Protein AF-A0A1H7XZX0-F1 (afdb_monomer_lite)

Foldseek 3Di:
DLCVVVVHDLVRLCVVLVNPDSCVSVCCVVVVDPDDPSNLVVSCVVSVHDSCCVVVNDPVVVVVVVVVVVLVVPDDPVVSVVVVVVVVVVVVVD

Radius of gyration: 19.45 Å; chains: 1; bounding box: 44×25×45 Å

Secondary structure (DSSP, 8-state):
-HHHHTT--HHHHHHHTT-S-THHHHHHHTTSSPPPHHHHHHHHHHHT--HHHHHH--THHHHHHHHHHHHHH--SHHHHHHHHHHHHHHHTT-

Sequence (94 aa):
MLRENAGLTQKQLAEEFNIYYNPVISMYESEKRALPIDVLVKYSEKFNVSTDWILKGDISKEYEDEFDLIMKKIRHSKYKEIAMIQLTALLSIL

pLDDT: mean 92.39, std 4.95, range [75.25, 97.38]

Structure (mmCIF, N/CA/C/O backbone):
data_AF-A0A1H7XZX0-F1
#
_entry.id   AF-A0A1H7XZX0-F1
#
loop_
_atom_site.group_PDB
_atom_site.id
_atom_site.type_symbol
_atom_site.label_atom_id
_atom_site.label_alt_id
_atom_site.label_comp_id
_atom_site.label_asym_id
_atom_site.label_entity_id
_atom_site.label_seq_id
_atom_site.pdbx_PDB_ins_code
_atom_site.Cartn_x
_atom_site.Cartn_y
_atom_site.Cartn_z
_atom_site.occupancy
_atom_site.B_iso_or_equiv
_atom_site.auth_seq_id
_atom_site.auth_comp_id
_atom_site.auth_asym_id
_atom_site.auth_atom_id
_atom_site.pdbx_PDB_model_num
ATOM 1 N N . MET A 1 1 ? 2.248 4.660 4.296 1.00 84.12 1 MET A N 1
ATOM 2 C CA . MET A 1 1 ? 1.147 3.660 4.338 1.00 84.12 1 MET A CA 1
ATOM 3 C C . MET A 1 1 ? 0.056 4.064 3.336 1.00 84.12 1 MET A C 1
ATOM 5 O O . MET A 1 1 ? -0.089 5.263 3.148 1.00 84.12 1 MET A O 1
ATOM 9 N N . LEU A 1 2 ? -0.723 3.153 2.712 1.00 91.88 2 LEU A N 1
ATOM 10 C CA . LEU A 1 2 ? -1.727 3.497 1.663 1.00 91.88 2 LEU A CA 1
ATOM 11 C C . LEU A 1 2 ? -2.656 4.663 2.050 1.00 91.88 2 LEU A C 1
ATOM 13 O O . LEU A 1 2 ? -2.772 5.645 1.321 1.00 91.88 2 LEU A O 1
ATOM 17 N N . ARG A 1 3 ? -3.258 4.580 3.244 1.00 95.44 3 ARG A N 1
ATOM 18 C CA . ARG A 1 3 ? -4.130 5.620 3.807 1.00 95.44 3 ARG A CA 1
ATOM 19 C C . ARG A 1 3 ? -3.427 6.975 3.931 1.00 95.44 3 ARG A C 1
ATOM 21 O O . ARG A 1 3 ? -4.000 8.004 3.589 1.00 95.44 3 ARG A O 1
ATOM 28 N N . GLU A 1 4 ? -2.199 6.977 4.443 1.00 95.56 4 GLU A N 1
ATOM 29 C CA . GLU A 1 4 ? -1.411 8.198 4.653 1.00 95.56 4 GLU A CA 1
ATOM 30 C C . GLU A 1 4 ? -0.991 8.834 3.331 1.00 95.56 4 GLU A C 1
ATOM 32 O O . GLU A 1 4 ? -1.048 10.052 3.203 1.00 95.56 4 GLU A O 1
ATOM 37 N N . ASN A 1 5 ? -0.644 8.017 2.331 1.00 94.00 5 ASN A N 1
ATOM 38 C CA . ASN A 1 5 ? -0.307 8.487 0.987 1.00 94.00 5 ASN A CA 1
ATOM 39 C C . ASN A 1 5 ? -1.509 9.171 0.312 1.00 94.00 5 ASN A C 1
ATOM 41 O O . ASN A 1 5 ? -1.329 10.072 -0.499 1.00 94.00 5 ASN A O 1
ATOM 45 N N . ALA A 1 6 ? -2.731 8.773 0.680 1.00 94.88 6 ALA A N 1
ATOM 46 C CA . ALA A 1 6 ? -3.969 9.424 0.262 1.00 94.88 6 ALA A CA 1
ATOM 47 C C . ALA A 1 6 ? -4.371 10.629 1.141 1.00 94.88 6 ALA A C 1
ATOM 49 O O . ALA A 1 6 ? -5.432 11.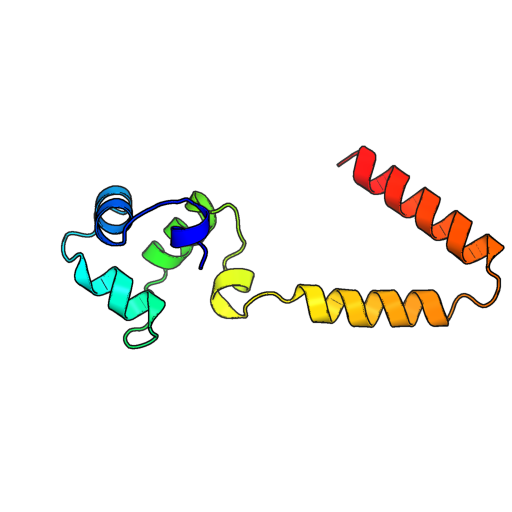210 0.927 1.00 94.88 6 ALA A O 1
ATOM 50 N N . GLY A 1 7 ? -3.569 10.999 2.148 1.00 96.88 7 GLY A N 1
ATOM 51 C CA . GLY A 1 7 ? -3.844 12.132 3.039 1.00 96.88 7 GLY A CA 1
ATOM 52 C C . GLY A 1 7 ? -5.012 11.920 4.010 1.00 96.88 7 GLY A C 1
ATOM 53 O O . GLY A 1 7 ? -5.550 12.890 4.541 1.00 96.88 7 GLY A O 1
ATOM 54 N N . LEU A 1 8 ? -5.424 10.672 4.249 1.00 96.81 8 LEU A N 1
ATOM 55 C CA . LEU A 1 8 ? -6.585 10.348 5.081 1.00 96.81 8 LEU A CA 1
ATOM 56 C C . LEU A 1 8 ? -6.183 10.064 6.531 1.00 96.81 8 LEU A C 1
ATOM 58 O O . LEU A 1 8 ? -5.195 9.382 6.801 1.00 96.81 8 LEU A O 1
ATOM 62 N N . THR A 1 9 ? -6.998 10.500 7.489 1.00 96.62 9 THR A N 1
ATOM 63 C CA . THR A 1 9 ? -6.933 10.029 8.882 1.00 96.62 9 THR A CA 1
ATOM 64 C C . THR A 1 9 ? -7.604 8.659 9.033 1.00 96.62 9 THR A C 1
ATOM 66 O O . THR A 1 9 ? -8.449 8.273 8.225 1.00 96.62 9 THR A O 1
ATOM 69 N N . GLN A 1 10 ? -7.274 7.912 10.095 1.00 95.69 10 GLN A N 1
ATOM 70 C CA . GLN A 1 10 ? -7.927 6.622 10.385 1.00 95.69 10 GLN A CA 1
ATOM 71 C C . GLN A 1 10 ? -9.445 6.767 10.571 1.00 95.69 10 GLN A C 1
ATOM 73 O O . GLN A 1 10 ? -10.201 5.900 10.145 1.00 95.69 10 GLN A O 1
ATOM 78 N N . LYS A 1 11 ? -9.892 7.885 11.161 1.00 95.88 11 LYS A N 1
ATOM 79 C CA . LYS A 1 11 ? -11.314 8.215 11.317 1.00 95.88 11 LYS A CA 1
ATOM 80 C C . LYS A 1 11 ? -12.002 8.411 9.964 1.00 95.88 11 LYS A C 1
ATOM 82 O O . LYS A 1 11 ? -13.041 7.807 9.742 1.00 95.88 11 LYS A O 1
ATOM 87 N N . GLN A 1 12 ? -11.410 9.198 9.064 1.00 96.50 12 GLN A N 1
ATOM 88 C CA . GLN A 1 12 ? -11.975 9.419 7.727 1.00 96.50 12 GLN A CA 1
ATOM 89 C C . GLN A 1 12 ? -12.081 8.113 6.937 1.00 96.50 12 GLN A C 1
ATOM 91 O O . GLN A 1 12 ? -13.110 7.851 6.329 1.00 96.50 12 GLN A O 1
ATOM 96 N N . LEU A 1 13 ? -11.055 7.256 6.993 1.00 96.31 13 LEU A N 1
ATOM 97 C CA . LEU A 1 13 ? -11.110 5.965 6.304 1.00 96.31 13 LEU A CA 1
ATOM 98 C C . LEU A 1 13 ? -12.185 5.037 6.896 1.00 96.31 13 LEU A C 1
ATOM 100 O O . LEU A 1 13 ? -12.889 4.358 6.154 1.00 96.31 13 LEU A O 1
ATOM 104 N N . A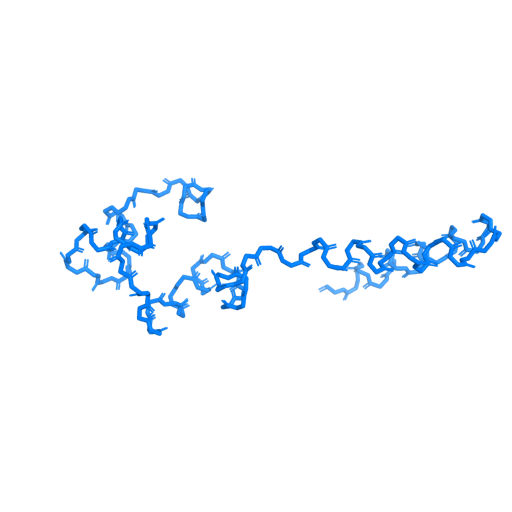LA A 1 14 ? -12.337 5.020 8.223 1.00 95.31 14 ALA A N 1
ATOM 105 C CA . ALA A 1 14 ? -13.393 4.255 8.881 1.00 95.31 14 ALA A CA 1
ATOM 106 C C . ALA A 1 14 ? -14.793 4.737 8.462 1.00 95.31 14 ALA A C 1
ATOM 108 O O . ALA A 1 14 ? -15.647 3.912 8.142 1.00 95.31 14 ALA A O 1
ATOM 109 N N . GLU A 1 15 ? -15.006 6.054 8.403 1.00 95.44 15 GLU A N 1
ATOM 110 C CA . GLU A 1 15 ? -16.253 6.666 7.930 1.00 95.44 15 GLU A CA 1
ATOM 111 C C . GLU A 1 15 ? -16.547 6.282 6.473 1.00 95.44 15 GLU A C 1
ATOM 113 O O . GLU A 1 15 ? -17.639 5.798 6.182 1.00 95.44 15 GLU A O 1
ATOM 118 N N . GLU A 1 16 ? -15.564 6.394 5.575 1.00 95.31 16 GLU A N 1
ATOM 119 C CA . GLU A 1 16 ? -15.717 5.986 4.172 1.00 95.31 16 GLU A CA 1
ATOM 120 C C . GLU A 1 16 ? -16.055 4.496 4.021 1.00 95.31 16 GLU A C 1
ATOM 122 O O . GLU A 1 16 ? -16.848 4.109 3.163 1.00 95.31 16 GLU A O 1
ATOM 127 N N . PHE A 1 17 ? -15.480 3.641 4.869 1.00 95.44 17 PHE A N 1
ATOM 128 C CA . PHE A 1 17 ? -15.729 2.201 4.829 1.00 95.44 17 PHE A CA 1
ATOM 129 C C . PHE A 1 17 ? -17.003 1.786 5.571 1.00 95.44 17 PHE A C 1
ATOM 131 O O . PHE A 1 17 ? -17.302 0.587 5.616 1.00 95.44 17 PHE A O 1
ATOM 138 N N . ASN A 1 18 ? -17.770 2.738 6.115 1.00 94.56 18 ASN A N 1
ATOM 139 C CA . ASN A 1 18 ? -18.926 2.494 6.980 1.00 94.56 18 ASN A CA 1
ATOM 140 C C . ASN A 1 18 ? -18.582 1.583 8.172 1.00 94.56 18 ASN A C 1
ATOM 142 O O . ASN A 1 18 ? -19.325 0.672 8.536 1.00 94.56 18 ASN A O 1
ATOM 146 N N . ILE A 1 19 ? -17.412 1.809 8.768 1.00 93.06 19 ILE A N 1
ATOM 147 C CA . ILE A 1 19 ? -16.911 1.095 9.936 1.00 93.06 19 ILE A CA 1
ATOM 148 C C . ILE A 1 19 ? -17.134 1.973 11.165 1.00 93.06 19 ILE A C 1
ATOM 150 O O . ILE A 1 19 ? -16.443 2.961 11.384 1.00 93.06 19 ILE A O 1
ATOM 154 N N . TYR A 1 20 ? -18.083 1.577 12.010 1.00 87.94 20 TYR A N 1
ATOM 155 C CA . TYR A 1 20 ? -18.476 2.365 13.183 1.00 87.94 20 TYR A CA 1
ATOM 156 C C . TYR A 1 20 ? -17.406 2.429 14.288 1.00 87.94 20 TYR A C 1
ATOM 158 O O . TYR A 1 20 ? -17.375 3.377 15.070 1.00 87.94 20 TYR A O 1
ATOM 166 N N . TYR A 1 21 ? -16.524 1.427 14.379 1.00 89.62 21 TYR A N 1
ATOM 167 C CA . TYR A 1 21 ? -15.462 1.377 15.388 1.00 89.62 21 TYR A CA 1
ATOM 168 C C . TYR A 1 21 ? -14.123 1.841 14.801 1.00 89.62 21 TYR A C 1
ATOM 170 O O . TYR A 1 21 ? -13.300 1.030 14.383 1.00 89.62 21 TYR A O 1
ATOM 178 N N . ASN A 1 22 ? -13.884 3.155 14.811 1.00 78.94 22 ASN A N 1
ATOM 179 C CA . ASN A 1 22 ? -12.671 3.784 14.263 1.00 78.94 22 ASN A CA 1
ATOM 180 C C . ASN A 1 22 ? -11.334 3.151 14.704 1.00 78.94 22 ASN A C 1
ATOM 182 O O . ASN A 1 22 ? -10.453 3.008 13.853 1.00 78.94 22 ASN A O 1
ATOM 186 N N . PRO A 1 23 ? -11.136 2.731 15.976 1.00 92.31 23 PRO A N 1
ATOM 187 C CA . PRO A 1 23 ? -9.872 2.123 16.391 1.00 92.31 23 PRO A CA 1
ATOM 188 C C . PRO A 1 23 ? -9.536 0.826 15.646 1.00 92.31 23 PRO A C 1
ATOM 190 O O . PRO A 1 23 ? -8.374 0.428 15.634 1.00 92.31 23 PRO A O 1
ATOM 193 N N . VAL A 1 24 ? -10.509 0.182 14.987 1.00 93.25 24 VAL A N 1
ATOM 194 C CA . VAL A 1 24 ? -10.253 -1.039 14.217 1.00 93.25 24 VAL A CA 1
ATOM 195 C C . VAL A 1 24 ? -9.294 -0.806 13.053 1.00 93.25 24 VAL A C 1
ATOM 197 O O . VAL A 1 24 ? -8.482 -1.682 12.784 1.00 93.25 24 VAL A O 1
ATOM 200 N N . ILE A 1 25 ? -9.325 0.374 12.417 1.00 95.31 25 ILE A N 1
ATOM 201 C CA . ILE A 1 25 ? -8.392 0.712 11.333 1.00 95.31 25 ILE A CA 1
ATOM 202 C C . ILE A 1 25 ? -6.958 0.676 11.859 1.00 95.31 25 ILE A C 1
ATOM 204 O O . ILE A 1 25 ? -6.093 0.060 11.250 1.00 95.31 25 ILE A O 1
ATOM 208 N N . SER A 1 26 ? -6.722 1.245 13.043 1.00 95.19 26 SER A N 1
ATOM 209 C CA . SER A 1 26 ? -5.418 1.175 13.708 1.00 95.19 26 SER A CA 1
ATOM 210 C C . SER A 1 26 ? -5.003 -0.262 14.018 1.00 95.19 26 SER A C 1
ATOM 212 O O . SER A 1 26 ? -3.842 -0.624 13.851 1.00 95.19 26 SER A O 1
ATOM 214 N N . MET A 1 27 ? -5.944 -1.113 14.439 1.00 95.81 27 MET A N 1
ATOM 215 C CA . MET A 1 27 ? -5.655 -2.527 14.701 1.00 95.81 27 MET A CA 1
ATOM 216 C C . MET A 1 27 ? -5.298 -3.298 13.427 1.00 95.81 27 MET A C 1
ATOM 218 O O . MET A 1 27 ? -4.435 -4.168 13.494 1.00 95.81 27 MET A O 1
ATOM 222 N N . TYR A 1 28 ? -5.929 -2.975 12.295 1.00 94.06 28 TYR A N 1
ATOM 223 C CA . TYR A 1 28 ? -5.571 -3.536 10.994 1.00 94.06 28 TYR A CA 1
ATOM 224 C C . TYR A 1 28 ? -4.182 -3.069 10.551 1.00 94.06 28 TYR A C 1
ATOM 226 O O . TYR A 1 28 ? -3.335 -3.889 10.221 1.00 94.06 28 TYR A O 1
ATOM 234 N N . GLU A 1 29 ? -3.923 -1.761 10.616 1.00 92.12 29 GLU A N 1
ATOM 235 C CA . GLU A 1 29 ? -2.657 -1.144 10.191 1.00 92.12 29 GLU A CA 1
ATOM 236 C C . GLU A 1 29 ? -1.459 -1.523 11.077 1.00 92.12 29 GLU A C 1
ATOM 238 O O . GLU A 1 29 ? -0.317 -1.402 10.649 1.00 92.12 29 GLU A O 1
ATOM 243 N N . SER A 1 30 ? -1.706 -1.975 12.310 1.00 93.44 30 SER A N 1
ATOM 244 C CA . SER A 1 30 ? -0.672 -2.426 13.254 1.00 93.44 30 SER A CA 1
ATOM 245 C C . SER A 1 30 ? -0.616 -3.943 13.428 1.00 93.44 30 SER A C 1
ATOM 247 O O . SER A 1 30 ? -0.002 -4.412 14.385 1.00 93.44 30 SER A O 1
ATOM 249 N N . GLU A 1 31 ? -1.301 -4.702 12.566 1.00 90.88 31 GLU A N 1
ATOM 250 C CA . GLU A 1 31 ? -1.350 -6.176 12.576 1.00 90.88 31 GLU A CA 1
ATOM 251 C C . GLU A 1 31 ? -1.904 -6.798 13.874 1.00 90.88 31 GLU A C 1
ATOM 253 O O . GLU A 1 31 ? -1.918 -8.014 14.054 1.00 90.88 31 GLU A O 1
ATOM 258 N N . LYS A 1 32 ? -2.450 -5.981 14.783 1.00 95.62 32 LYS A N 1
ATOM 259 C CA . LYS A 1 32 ? -3.084 -6.438 16.030 1.00 95.62 32 LYS A CA 1
ATOM 260 C C . LYS A 1 32 ? -4.392 -7.184 15.783 1.00 95.62 32 LYS A C 1
ATOM 262 O O . LYS A 1 32 ? -4.909 -7.836 16.691 1.00 95.62 32 LYS A O 1
ATOM 267 N N . ARG A 1 33 ? -4.969 -7.048 14.588 1.00 93.81 33 ARG A N 1
ATOM 268 C CA . ARG A 1 33 ? -6.175 -7.752 14.158 1.00 93.81 33 ARG A CA 1
ATOM 269 C C . ARG A 1 33 ? -6.078 -8.096 12.677 1.00 93.81 33 ARG A C 1
ATOM 271 O O . ARG A 1 33 ? -5.750 -7.234 11.870 1.00 93.81 33 ARG A O 1
ATOM 278 N N . ALA A 1 34 ? -6.456 -9.324 12.328 1.00 91.62 34 ALA A N 1
ATOM 279 C CA . ALA A 1 34 ? -6.592 -9.737 10.937 1.00 91.62 34 ALA A CA 1
ATOM 280 C C . ALA A 1 34 ? -7.647 -8.891 10.204 1.00 91.62 34 ALA A C 1
ATOM 282 O O . ALA A 1 34 ? -8.724 -8.620 10.746 1.00 91.62 34 ALA A O 1
ATOM 283 N N . LEU A 1 35 ? -7.330 -8.502 8.969 1.00 93.00 35 LEU A N 1
ATOM 284 C CA . LEU A 1 35 ? -8.210 -7.727 8.103 1.00 93.00 35 LEU A CA 1
ATOM 285 C C . LEU A 1 35 ? -9.328 -8.630 7.541 1.00 93.00 35 LEU A C 1
ATOM 287 O O . LEU A 1 35 ? -9.020 -9.623 6.879 1.00 93.00 35 LEU A O 1
ATOM 291 N N . PRO A 1 36 ? -10.616 -8.327 7.783 1.00 95.12 36 PRO A N 1
ATOM 292 C CA . PRO A 1 36 ? -11.722 -9.053 7.164 1.00 95.12 36 PRO A CA 1
ATOM 293 C C . PRO A 1 36 ? -11.716 -8.918 5.635 1.00 95.12 36 PRO A C 1
ATOM 295 O O . PRO A 1 36 ? -11.303 -7.887 5.104 1.00 95.12 36 PRO A O 1
ATOM 298 N N . ILE A 1 37 ? -12.209 -9.937 4.924 1.00 96.88 37 ILE A N 1
ATOM 299 C CA . ILE A 1 37 ? -12.188 -9.994 3.448 1.00 96.88 37 ILE A CA 1
ATOM 300 C C . ILE A 1 37 ? -12.949 -8.821 2.816 1.00 96.88 37 ILE A C 1
ATOM 302 O O . ILE A 1 37 ? -12.480 -8.234 1.847 1.00 96.88 37 ILE A O 1
ATOM 306 N N . ASP A 1 38 ? -14.098 -8.439 3.369 1.00 96.25 38 ASP A N 1
ATOM 307 C CA . ASP A 1 38 ? -14.884 -7.304 2.877 1.00 96.25 38 ASP A CA 1
ATOM 308 C C . ASP A 1 38 ? -14.129 -5.974 3.022 1.00 96.25 38 ASP A C 1
ATOM 310 O O . ASP A 1 38 ? -14.184 -5.121 2.137 1.00 96.25 38 ASP A O 1
ATOM 314 N N . VAL A 1 39 ? -13.370 -5.806 4.108 1.00 95.50 39 VAL A N 1
ATOM 315 C CA . VAL A 1 39 ? -12.530 -4.621 4.316 1.00 95.50 39 VAL A CA 1
ATOM 316 C C . VAL A 1 39 ? -11.314 -4.653 3.387 1.00 95.50 39 VAL A C 1
ATOM 318 O O . VAL A 1 39 ? -10.958 -3.622 2.825 1.00 95.50 39 VAL A O 1
ATOM 321 N N . LEU A 1 40 ? -10.708 -5.823 3.166 1.00 96.38 40 LEU A N 1
ATOM 322 C CA . LEU A 1 40 ? -9.616 -6.009 2.205 1.00 96.38 40 LEU A CA 1
ATOM 323 C C . LEU A 1 40 ? -10.023 -5.578 0.787 1.00 96.38 40 LEU A C 1
ATOM 325 O O . LEU A 1 40 ? -9.274 -4.849 0.137 1.00 96.38 40 LEU A O 1
ATOM 329 N N . VAL A 1 41 ? -11.217 -5.970 0.332 1.00 97.38 41 VAL A N 1
ATOM 330 C CA . VAL A 1 41 ? -11.764 -5.536 -0.966 1.00 97.38 41 VAL A CA 1
ATOM 331 C C . VAL A 1 41 ? -11.949 -4.016 -1.000 1.00 97.38 41 VAL A C 1
ATOM 333 O O .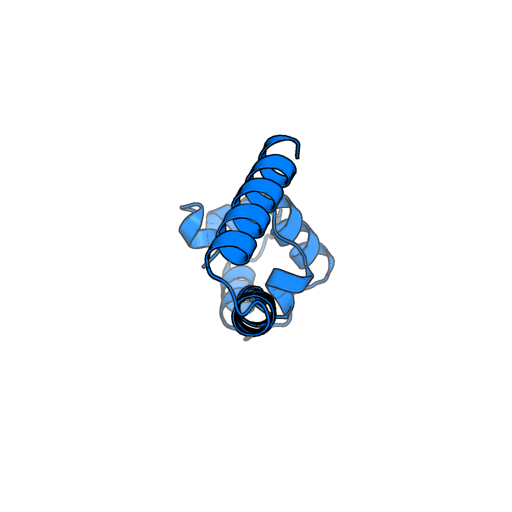 VAL A 1 41 ? -11.494 -3.378 -1.945 1.00 97.38 41 VAL A O 1
ATOM 336 N N . LYS A 1 42 ? -12.493 -3.406 0.065 1.00 96.56 42 LYS A N 1
ATOM 337 C CA . LYS A 1 42 ? -12.615 -1.938 0.160 1.00 96.56 42 LYS A CA 1
ATOM 338 C C . LYS A 1 42 ? -11.266 -1.221 0.058 1.00 96.56 42 LYS A C 1
ATOM 340 O O . LYS A 1 42 ? -11.178 -0.197 -0.613 1.00 96.56 42 LYS A O 1
ATOM 345 N N . TYR A 1 43 ? -10.211 -1.740 0.696 1.00 96.38 43 TYR A N 1
ATOM 346 C CA . TYR A 1 43 ? -8.852 -1.201 0.535 1.00 96.38 43 TYR A CA 1
ATOM 347 C C . TYR A 1 43 ? -8.378 -1.314 -0.919 1.00 96.38 43 TYR A C 1
ATOM 349 O O . TYR A 1 43 ? -7.874 -0.335 -1.468 1.00 96.38 43 TYR A O 1
ATOM 357 N N . SER A 1 44 ? -8.548 -2.487 -1.532 1.00 96.44 44 SER A N 1
ATOM 358 C CA . SER A 1 44 ? -8.135 -2.745 -2.915 1.00 96.44 44 SER A CA 1
ATOM 359 C C . SER A 1 44 ? -8.773 -1.746 -3.886 1.00 96.44 44 SER A C 1
ATOM 361 O O . SER A 1 44 ? -8.062 -1.080 -4.638 1.00 96.44 44 SER A O 1
ATOM 363 N N . GLU A 1 45 ? -10.089 -1.556 -3.793 1.00 96.94 45 GLU A N 1
ATOM 364 C CA . GLU A 1 45 ? -10.842 -0.627 -4.640 1.00 96.94 45 GLU A CA 1
ATOM 365 C C . GLU A 1 45 ? -10.489 0.841 -4.357 1.00 96.94 45 GLU A C 1
ATOM 367 O O . GLU A 1 45 ? -10.237 1.609 -5.285 1.00 96.94 45 GLU A O 1
ATOM 372 N N . LYS A 1 46 ? -10.422 1.245 -3.078 1.00 96.38 46 LYS A N 1
ATOM 373 C CA . LYS A 1 46 ? -10.153 2.638 -2.679 1.00 96.38 46 LYS A CA 1
ATOM 374 C C . LYS A 1 46 ? -8.779 3.125 -3.128 1.00 96.38 46 LYS A C 1
ATOM 376 O O . LYS A 1 46 ? -8.642 4.284 -3.516 1.00 96.38 46 LYS A O 1
ATOM 381 N N . PHE A 1 47 ? -7.765 2.272 -3.005 1.00 95.62 47 PHE A N 1
ATOM 382 C CA . PHE A 1 47 ? -6.374 2.641 -3.267 1.00 95.62 47 PHE A CA 1
ATOM 383 C C . PHE A 1 47 ? -5.868 2.152 -4.625 1.00 95.62 47 PHE A C 1
ATOM 385 O O . PHE A 1 47 ? -4.708 2.395 -4.945 1.00 95.62 47 PHE A O 1
ATOM 392 N N . ASN A 1 48 ? -6.728 1.508 -5.420 1.00 94.75 48 ASN A N 1
ATOM 393 C CA . ASN A 1 48 ? -6.400 0.959 -6.733 1.00 94.75 48 ASN A CA 1
ATOM 394 C C . ASN A 1 48 ? -5.150 0.057 -6.699 1.00 94.75 48 ASN A C 1
ATOM 396 O O . ASN A 1 48 ? -4.220 0.209 -7.490 1.00 94.75 48 ASN A O 1
ATOM 400 N N . VAL A 1 49 ? -5.126 -0.869 -5.740 1.00 93.94 49 VAL A N 1
ATOM 401 C CA . VAL A 1 49 ? -4.070 -1.880 -5.577 1.00 93.94 49 VAL A CA 1
ATOM 402 C C . VAL A 1 49 ? -4.692 -3.267 -5.542 1.00 93.94 49 VAL A C 1
ATOM 404 O O . VAL A 1 49 ? -5.852 -3.419 -5.164 1.00 93.94 49 VAL A O 1
ATOM 407 N N . SER A 1 50 ? -3.938 -4.304 -5.900 1.00 94.44 50 SER A N 1
ATOM 408 C CA . SER A 1 50 ? -4.430 -5.677 -5.775 1.00 94.44 50 SER A CA 1
ATOM 409 C C . SER A 1 50 ? -4.523 -6.103 -4.305 1.00 94.44 50 SER A C 1
ATOM 411 O O . SER A 1 50 ? -3.781 -5.626 -3.443 1.00 94.44 50 SER A O 1
ATOM 413 N N . THR A 1 51 ? -5.407 -7.055 -4.008 1.00 94.88 51 THR A N 1
ATOM 414 C CA . THR A 1 51 ? -5.447 -7.697 -2.685 1.00 94.88 51 THR A CA 1
ATOM 415 C C . THR A 1 51 ? -4.129 -8.392 -2.356 1.00 94.88 51 THR A C 1
ATOM 417 O O . THR A 1 51 ? -3.696 -8.369 -1.209 1.00 94.88 51 THR A O 1
ATOM 420 N N . ASP A 1 52 ? -3.460 -8.957 -3.364 1.00 92.56 52 ASP A N 1
ATOM 421 C CA . ASP A 1 52 ? -2.146 -9.580 -3.210 1.00 92.56 52 ASP A CA 1
ATOM 422 C C . ASP A 1 52 ? -1.088 -8.577 -2.746 1.00 92.56 52 ASP A C 1
ATOM 424 O O . ASP A 1 52 ? -0.322 -8.908 -1.847 1.00 92.56 52 ASP A O 1
ATOM 428 N N . TRP A 1 53 ? -1.090 -7.345 -3.268 1.00 92.44 53 TRP A N 1
ATOM 429 C CA . TRP A 1 53 ? -0.192 -6.288 -2.794 1.00 92.44 53 TRP A CA 1
ATOM 430 C C . TRP A 1 53 ? -0.436 -5.963 -1.314 1.00 92.44 53 TRP A C 1
ATOM 432 O O . TRP A 1 53 ? 0.505 -5.788 -0.548 1.00 92.44 53 TRP A O 1
ATOM 442 N N . ILE A 1 54 ? -1.698 -5.930 -0.874 1.00 92.06 54 ILE A N 1
ATOM 443 C CA . ILE A 1 54 ? -2.038 -5.665 0.535 1.00 92.06 54 ILE A CA 1
ATOM 444 C C . ILE A 1 54 ? -1.573 -6.818 1.439 1.00 92.06 54 ILE A C 1
ATOM 446 O O . ILE A 1 54 ? -1.095 -6.576 2.543 1.00 92.06 54 ILE A O 1
ATOM 450 N N . LEU A 1 55 ? -1.719 -8.065 0.983 1.00 91.00 55 LEU A N 1
ATOM 451 C CA . LEU A 1 55 ? -1.427 -9.262 1.779 1.00 91.00 55 LEU A CA 1
ATOM 452 C C . LEU A 1 55 ? 0.056 -9.650 1.793 1.00 91.00 55 LEU A C 1
ATOM 454 O O . LEU A 1 55 ? 0.531 -10.196 2.786 1.00 91.00 55 LEU A O 1
ATOM 458 N N . LYS A 1 56 ? 0.769 -9.426 0.688 1.00 88.94 56 LYS A N 1
ATOM 459 C CA . LYS A 1 56 ? 2.164 -9.852 0.491 1.00 88.94 56 LYS A CA 1
ATOM 460 C C . LYS A 1 56 ? 3.147 -8.681 0.486 1.00 88.94 56 LYS A C 1
ATOM 462 O O . LYS A 1 56 ? 4.351 -8.908 0.558 1.00 88.94 56 LYS A O 1
ATOM 467 N N . GLY A 1 57 ? 2.647 -7.449 0.429 1.00 86.44 57 GLY A N 1
ATOM 468 C CA . GLY A 1 57 ? 3.453 -6.256 0.219 1.00 86.44 57 GLY A CA 1
ATOM 469 C C . GLY A 1 57 ? 3.818 -6.055 -1.249 1.00 86.44 57 GLY A C 1
ATOM 470 O O . GLY A 1 57 ? 3.264 -6.681 -2.157 1.00 86.44 57 GLY A O 1
ATOM 471 N N . ASP A 1 58 ? 4.767 -5.152 -1.478 1.00 81.31 58 ASP A N 1
ATOM 472 C CA . ASP A 1 58 ? 5.256 -4.873 -2.817 1.00 81.31 58 ASP A CA 1
ATOM 473 C C . ASP A 1 58 ? 6.133 -6.023 -3.336 1.00 81.31 58 ASP A C 1
ATOM 475 O O . ASP A 1 58 ? 7.262 -6.221 -2.884 1.00 81.31 58 ASP A O 1
ATOM 479 N N . ILE A 1 59 ? 5.592 -6.780 -4.292 1.00 80.25 59 ILE A N 1
ATOM 480 C CA . ILE A 1 59 ? 6.302 -7.851 -5.000 1.00 80.25 59 ILE A CA 1
ATOM 481 C C . ILE A 1 59 ? 7.117 -7.327 -6.193 1.00 80.25 59 ILE A C 1
ATOM 483 O O . ILE A 1 59 ? 7.738 -8.124 -6.890 1.00 80.25 59 ILE A O 1
ATOM 487 N N . SER A 1 60 ? 7.150 -6.006 -6.436 1.00 77.19 60 SER A N 1
ATOM 488 C CA . SER A 1 60 ? 7.961 -5.381 -7.496 1.00 77.19 60 SER A CA 1
ATOM 489 C C . SER A 1 60 ? 9.410 -5.85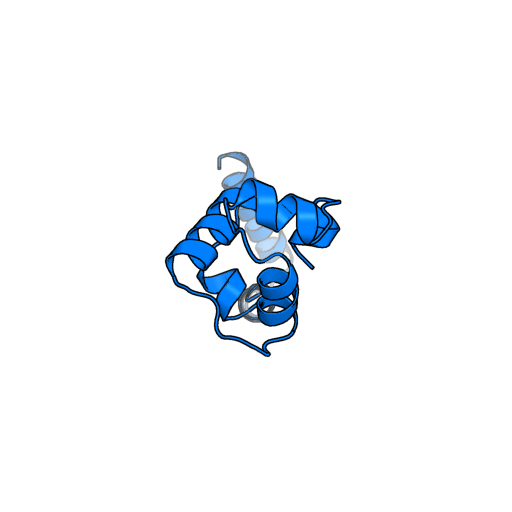6 -7.470 1.00 77.19 60 SER A C 1
ATOM 491 O O . SER A 1 60 ? 9.982 -6.122 -8.521 1.00 77.19 60 SER A O 1
ATOM 493 N N . LYS A 1 61 ? 9.964 -6.071 -6.275 1.00 77.12 61 LYS A N 1
ATOM 494 C CA . LYS A 1 61 ? 11.326 -6.565 -6.082 1.00 77.12 61 LYS A CA 1
ATOM 495 C C . LYS A 1 61 ? 11.583 -7.920 -6.750 1.00 77.12 61 LYS A C 1
ATOM 497 O O . LYS A 1 61 ? 12.657 -8.129 -7.299 1.00 77.12 61 LYS A O 1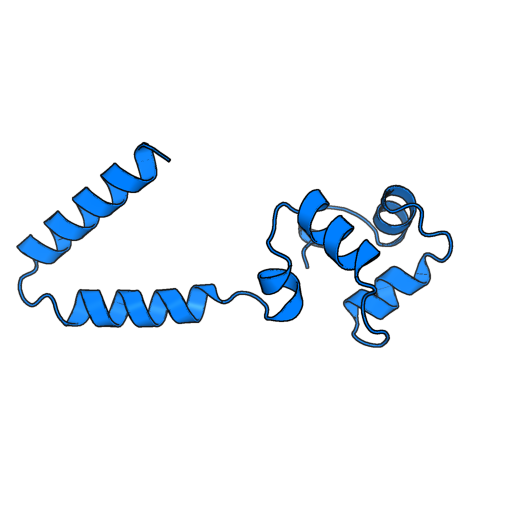
ATOM 502 N N . GLU A 1 62 ? 10.603 -8.823 -6.742 1.00 79.88 62 GLU A N 1
ATOM 503 C CA . GLU A 1 62 ? 10.720 -10.127 -7.409 1.00 79.88 62 GLU A CA 1
ATOM 504 C C . GLU A 1 62 ? 10.809 -9.959 -8.936 1.00 79.88 62 GLU A C 1
ATOM 506 O O . GLU A 1 62 ? 11.621 -10.610 -9.596 1.00 79.88 62 GLU A O 1
ATOM 511 N N . TYR A 1 63 ? 10.045 -9.014 -9.491 1.00 82.38 63 TYR A N 1
ATOM 512 C CA . TYR A 1 63 ? 10.093 -8.668 -10.913 1.00 82.38 63 TYR A CA 1
ATOM 513 C C . TYR A 1 63 ? 11.346 -7.871 -11.299 1.00 82.38 63 TYR A C 1
ATOM 515 O O . TYR A 1 63 ? 11.865 -8.061 -12.398 1.00 82.38 63 TYR A O 1
ATOM 523 N N . GLU A 1 64 ? 11.854 -7.001 -10.421 1.00 83.12 64 GLU A N 1
ATOM 524 C CA . GLU A 1 64 ? 13.130 -6.300 -10.612 1.00 83.12 64 GLU A CA 1
ATOM 525 C C . GLU A 1 64 ? 14.288 -7.300 -10.703 1.00 83.12 64 GLU A C 1
ATOM 527 O O . GLU A 1 64 ? 15.093 -7.225 -11.634 1.00 83.12 64 GLU A O 1
ATOM 532 N N . ASP A 1 65 ? 14.325 -8.290 -9.804 1.00 87.19 65 ASP A N 1
ATOM 533 C CA . ASP A 1 65 ? 15.339 -9.348 -9.809 1.00 87.19 65 ASP A CA 1
ATOM 534 C C . ASP A 1 65 ? 15.280 -10.192 -11.101 1.00 87.19 65 ASP A C 1
ATOM 536 O O . ASP A 1 65 ? 16.317 -10.510 -11.702 1.00 87.19 65 ASP A O 1
ATOM 540 N N . GLU A 1 66 ? 14.075 -10.536 -11.574 1.00 89.94 66 GLU A N 1
ATOM 541 C CA . GLU A 1 66 ? 13.883 -11.262 -12.835 1.00 89.94 66 GLU A CA 1
ATOM 542 C C . GLU A 1 66 ? 14.297 -10.421 -14.053 1.00 89.94 66 GLU A C 1
ATOM 544 O O . GLU A 1 66 ? 15.017 -10.903 -14.938 1.00 89.94 66 GLU A O 1
ATOM 549 N N . PHE A 1 67 ? 13.894 -9.152 -14.092 1.00 89.94 67 PHE A N 1
ATOM 550 C CA . PHE A 1 67 ? 14.254 -8.218 -15.152 1.00 89.94 67 PHE A CA 1
ATOM 551 C C . PHE A 1 67 ? 15.772 -8.042 -15.242 1.00 89.94 67 PHE A C 1
ATOM 553 O O . PHE A 1 67 ? 16.356 -8.187 -16.321 1.00 89.94 67 PHE A O 1
ATOM 560 N N . ASP A 1 68 ? 16.439 -7.829 -14.109 1.00 90.25 68 ASP A N 1
ATOM 561 C CA . ASP A 1 68 ? 17.894 -7.739 -14.029 1.00 90.25 68 ASP A CA 1
ATOM 562 C C . ASP A 1 68 ? 18.573 -9.012 -14.541 1.00 90.25 68 ASP A C 1
ATOM 564 O O . ASP A 1 68 ? 19.579 -8.948 -15.262 1.00 90.25 68 ASP A O 1
ATOM 568 N N . LEU A 1 69 ? 18.030 -10.185 -14.204 1.00 92.38 69 LEU A N 1
ATOM 569 C CA . LEU A 1 69 ? 18.534 -11.464 -14.695 1.00 92.38 69 LEU A CA 1
ATOM 570 C C . LEU A 1 69 ? 18.412 -11.568 -16.223 1.00 92.38 69 LEU A C 1
ATOM 572 O O . LEU A 1 69 ? 19.367 -11.982 -16.890 1.00 92.38 69 LEU A O 1
ATOM 576 N N . ILE A 1 70 ? 17.268 -11.180 -16.791 1.00 91.56 70 ILE A N 1
ATOM 577 C CA . ILE A 1 70 ? 17.035 -11.166 -18.243 1.00 91.56 70 ILE A CA 1
ATOM 578 C C . ILE A 1 70 ? 18.001 -10.190 -18.923 1.00 91.56 70 ILE A C 1
ATOM 580 O O . ILE A 1 70 ? 18.704 -10.561 -19.870 1.00 91.56 70 ILE A O 1
ATOM 584 N N . MET A 1 71 ? 18.127 -8.972 -18.398 1.00 92.75 71 MET A N 1
ATOM 585 C CA . MET A 1 71 ? 19.014 -7.947 -18.944 1.00 92.75 71 MET A CA 1
ATOM 586 C C . MET A 1 71 ? 20.493 -8.328 -18.827 1.00 92.75 71 MET A C 1
ATOM 588 O O . MET A 1 71 ? 21.291 -7.948 -19.687 1.00 92.75 71 MET A O 1
ATOM 592 N N . LYS A 1 72 ? 20.895 -9.113 -17.819 1.00 93.00 72 LYS A N 1
ATOM 593 C CA . LYS A 1 72 ? 22.249 -9.693 -17.721 1.00 93.00 72 LYS A CA 1
ATOM 594 C C . LYS A 1 72 ? 22.507 -10.777 -18.773 1.00 93.00 72 LYS A C 1
ATOM 596 O O . LYS A 1 72 ? 23.638 -10.887 -19.247 1.00 93.00 72 LYS A O 1
ATOM 601 N N . LYS A 1 73 ? 21.491 -11.551 -19.178 1.00 94.81 73 LYS A N 1
ATOM 602 C CA . LYS A 1 73 ? 21.622 -12.598 -20.216 1.00 94.81 73 LYS A CA 1
ATOM 603 C C . LYS A 1 73 ? 21.834 -12.023 -21.621 1.00 94.81 73 LYS A C 1
ATOM 605 O O . LYS A 1 73 ? 22.504 -12.653 -22.443 1.00 94.81 73 LYS A O 1
ATOM 610 N N . ILE A 1 74 ? 21.318 -10.826 -21.903 1.00 94.94 74 ILE A N 1
ATOM 611 C CA . ILE A 1 74 ? 21.514 -10.144 -23.189 1.00 94.94 74 ILE A CA 1
ATOM 612 C C . ILE A 1 74 ? 22.934 -9.562 -23.241 1.00 94.94 74 ILE A C 1
ATOM 614 O O . ILE A 1 74 ? 23.232 -8.543 -22.629 1.00 94.94 74 ILE A O 1
ATOM 618 N N . ARG A 1 75 ? 23.849 -10.208 -23.971 1.00 91.00 75 ARG A N 1
ATOM 619 C CA . ARG A 1 75 ? 25.282 -9.848 -23.932 1.00 91.00 75 ARG A CA 1
ATOM 620 C C . ARG A 1 75 ? 25.625 -8.543 -24.648 1.00 91.00 75 ARG A C 1
ATOM 622 O O . ARG A 1 75 ? 26.479 -7.799 -24.178 1.00 91.00 75 ARG A O 1
ATOM 629 N N . HIS A 1 76 ? 24.988 -8.264 -25.783 1.00 95.06 76 HIS A N 1
ATOM 630 C CA . HIS A 1 76 ? 25.310 -7.080 -26.580 1.00 95.06 76 HIS A CA 1
ATOM 631 C C . HIS A 1 76 ? 24.414 -5.902 -26.200 1.00 95.06 76 HIS A C 1
ATOM 633 O O . HIS A 1 76 ? 23.188 -6.019 -26.217 1.00 95.06 76 HIS A O 1
ATOM 639 N N . SER A 1 77 ? 25.034 -4.751 -25.930 1.00 90.94 77 SER A N 1
ATOM 640 C CA . SER A 1 77 ? 24.352 -3.505 -25.553 1.00 90.94 77 SER A CA 1
ATOM 641 C C . SER A 1 77 ? 23.268 -3.095 -26.550 1.00 90.94 77 SER A C 1
ATOM 643 O O . SER A 1 77 ? 22.163 -2.767 -26.134 1.00 90.94 77 SER A O 1
ATOM 645 N N . LYS A 1 78 ? 23.538 -3.224 -27.856 1.00 95.12 78 LYS A N 1
ATOM 646 C CA . LYS A 1 78 ? 22.571 -2.921 -28.922 1.00 95.12 78 LYS A CA 1
ATOM 647 C C . LYS A 1 78 ? 21.252 -3.689 -28.769 1.00 95.12 78 LYS A C 1
ATOM 649 O O . LYS A 1 78 ? 20.188 -3.140 -29.019 1.00 95.12 78 LYS A O 1
ATOM 654 N N . TYR A 1 79 ? 21.297 -4.956 -28.354 1.00 94.62 79 TYR A N 1
ATOM 655 C CA . TYR A 1 79 ? 20.076 -5.747 -28.169 1.00 94.62 79 TYR A CA 1
ATOM 656 C C . TYR A 1 79 ? 19.354 -5.411 -26.863 1.00 94.62 79 TYR A C 1
ATOM 658 O O . TYR A 1 79 ? 18.132 -5.511 -26.824 1.00 94.62 79 TYR A O 1
ATOM 666 N N . LYS A 1 80 ? 20.072 -4.958 -25.823 1.00 94.50 80 LYS A N 1
ATOM 667 C CA . LYS A 1 80 ? 19.433 -4.407 -24.616 1.00 94.50 80 LYS A CA 1
ATOM 668 C C . LYS A 1 80 ? 18.643 -3.152 -24.954 1.00 94.50 80 LYS A C 1
ATOM 670 O O . LYS A 1 80 ? 17.499 -3.024 -24.548 1.00 94.50 80 LYS A O 1
ATOM 675 N N . GLU A 1 81 ? 19.248 -2.257 -25.727 1.00 94.31 81 GLU A N 1
ATOM 676 C CA . GLU A 1 81 ? 18.621 -1.011 -26.163 1.00 94.31 81 GLU A CA 1
ATOM 677 C C . GLU A 1 81 ? 17.356 -1.277 -26.990 1.00 94.31 81 GLU A C 1
ATOM 679 O O . GLU A 1 81 ? 16.300 -0.725 -26.693 1.00 94.31 81 GLU A O 1
ATOM 684 N N . ILE A 1 82 ? 17.424 -2.200 -27.956 1.00 96.19 82 ILE A N 1
ATOM 685 C CA . ILE A 1 82 ? 16.252 -2.605 -28.748 1.00 96.19 82 ILE A CA 1
ATOM 686 C C . ILE A 1 82 ? 15.151 -3.195 -27.855 1.00 96.19 82 ILE A C 1
ATOM 688 O O . ILE A 1 82 ? 13.988 -2.829 -28.014 1.00 96.19 82 ILE A O 1
ATOM 692 N N . ALA A 1 83 ? 15.500 -4.071 -26.907 1.00 94.25 83 ALA A N 1
ATOM 693 C CA . ALA A 1 83 ? 14.530 -4.662 -25.985 1.00 94.25 83 ALA A CA 1
ATOM 694 C C . ALA A 1 83 ? 13.842 -3.597 -25.114 1.00 94.25 83 ALA A C 1
ATOM 696 O O . ALA A 1 83 ? 12.624 -3.636 -24.948 1.00 94.25 83 ALA A O 1
ATOM 697 N N . MET A 1 84 ? 14.597 -2.608 -24.623 1.00 94.00 84 MET A N 1
ATOM 698 C CA . MET A 1 84 ? 14.034 -1.490 -23.863 1.00 94.00 84 MET A CA 1
ATOM 699 C C . MET A 1 84 ? 13.066 -0.660 -24.700 1.00 94.00 84 MET A C 1
ATOM 701 O O . MET A 1 84 ? 11.961 -0.386 -24.245 1.00 94.00 84 MET A O 1
ATOM 705 N N . ILE A 1 85 ? 13.442 -0.312 -25.935 1.00 96.12 85 ILE A N 1
ATOM 706 C CA . ILE A 1 85 ? 12.577 0.453 -26.845 1.00 96.12 85 ILE A CA 1
ATOM 707 C C . ILE A 1 85 ? 11.266 -0.298 -27.105 1.00 96.12 85 ILE A C 1
ATOM 709 O O . ILE A 1 85 ? 10.193 0.302 -27.070 1.00 96.12 85 ILE A O 1
ATOM 713 N N . GLN A 1 86 ? 11.336 -1.610 -27.337 1.00 94.62 86 GLN A N 1
ATOM 714 C CA . GLN A 1 86 ? 10.149 -2.442 -27.545 1.00 94.62 86 GLN A CA 1
ATOM 715 C C . GLN A 1 86 ? 9.253 -2.494 -26.303 1.00 94.62 86 GLN A C 1
ATOM 717 O O . GLN A 1 86 ? 8.036 -2.373 -26.432 1.00 94.62 86 GLN A O 1
ATOM 722 N N . LEU A 1 87 ? 9.837 -2.622 -25.108 1.00 93.50 87 LEU A N 1
ATOM 723 C CA . LEU A 1 87 ? 9.083 -2.607 -23.855 1.00 93.50 87 LEU A CA 1
ATOM 724 C C . LEU A 1 87 ? 8.390 -1.255 -23.632 1.00 93.50 87 LEU A C 1
ATOM 726 O O . LEU A 1 87 ? 7.206 -1.222 -23.306 1.00 93.50 87 LEU A O 1
ATOM 730 N N . THR A 1 88 ? 9.087 -0.141 -23.872 1.00 94.81 88 THR A N 1
ATOM 731 C CA . THR A 1 88 ? 8.494 1.203 -23.792 1.00 94.81 88 THR A CA 1
ATOM 732 C C . THR A 1 88 ? 7.353 1.375 -24.791 1.00 94.81 88 THR A C 1
ATOM 734 O O . THR A 1 88 ? 6.312 1.927 -24.440 1.00 94.81 88 THR A O 1
ATOM 737 N N . ALA A 1 89 ? 7.514 0.870 -26.017 1.00 96.12 89 ALA A N 1
ATOM 738 C CA . ALA A 1 89 ? 6.458 0.914 -27.020 1.00 96.12 89 ALA A CA 1
ATOM 739 C C . ALA A 1 89 ? 5.212 0.142 -26.558 1.00 96.12 89 ALA A C 1
ATOM 741 O O . ALA A 1 89 ? 4.116 0.684 -26.633 1.00 96.12 89 ALA A O 1
ATOM 742 N N . LEU A 1 90 ? 5.364 -1.072 -26.018 1.00 94.94 90 LEU A N 1
ATOM 743 C CA . LEU A 1 90 ? 4.243 -1.857 -25.482 1.00 94.94 90 LEU A CA 1
ATOM 744 C C . LEU A 1 90 ? 3.504 -1.134 -24.348 1.00 94.94 90 LEU A C 1
ATOM 746 O O . LEU A 1 90 ? 2.277 -1.086 -24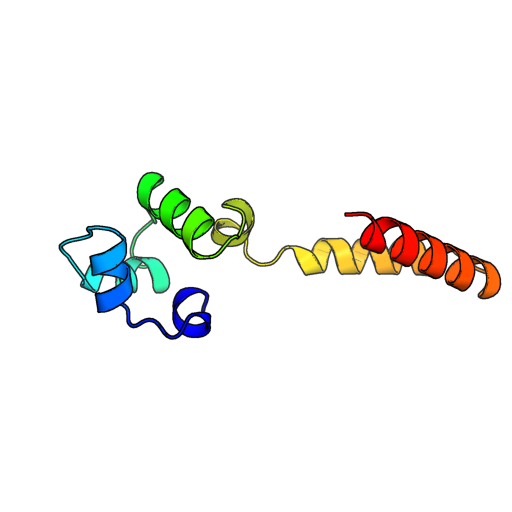.359 1.00 94.94 90 LEU A O 1
ATOM 750 N N . LEU A 1 91 ? 4.240 -0.538 -23.406 1.00 90.94 91 LEU A N 1
ATOM 751 C CA . LEU A 1 91 ? 3.651 0.196 -22.281 1.00 90.94 91 LEU A CA 1
ATOM 752 C C . LEU A 1 91 ? 2.906 1.459 -22.717 1.00 90.94 91 LEU A C 1
ATOM 754 O O . LEU A 1 91 ? 1.987 1.880 -22.033 1.00 90.94 91 LEU A O 1
ATOM 758 N N . SER A 1 92 ? 3.275 2.059 -23.851 1.00 90.12 92 SER A N 1
ATOM 759 C CA . SER A 1 92 ? 2.602 3.259 -24.366 1.00 90.12 92 SER A CA 1
ATOM 760 C C . SER A 1 92 ? 1.225 2.998 -24.996 1.00 90.12 92 SER A C 1
ATOM 762 O O . SER A 1 92 ? 0.530 3.948 -25.348 1.00 90.12 92 SER A O 1
ATOM 764 N N . ILE A 1 93 ? 0.849 1.726 -25.172 1.00 90.19 93 ILE A N 1
ATOM 765 C CA . ILE A 1 93 ? -0.405 1.299 -25.817 1.00 90.19 93 ILE A CA 1
ATOM 766 C C . ILE A 1 93 ? -1.369 0.658 -24.792 1.00 90.19 93 ILE A C 1
ATOM 768 O O . ILE A 1 93 ? -2.500 0.320 -25.140 1.00 90.19 93 ILE A O 1
ATOM 772 N N . LEU A 1 94 ? -0.924 0.487 -23.542 1.00 75.25 94 LEU A N 1
ATOM 773 C CA . LEU A 1 94 ? -1.713 0.022 -22.395 1.00 75.25 94 LEU A CA 1
ATOM 774 C C . LEU A 1 94 ? -2.238 1.219 -21.595 1.00 75.25 94 LEU A C 1
ATOM 776 O O . LEU A 1 94 ? -3.392 1.124 -21.123 1.00 75.25 94 LEU A O 1
#